Protein AF-A0A660QML4-F1 (afdb_monomer)

pLDDT: mean 91.8, std 7.01, range [63.22, 98.38]

Solvent-accessible surface area (backbone atoms only — not comparable to full-atom values): 6624 Å² total; per-residue (Å²): 132,83,58,66,68,62,52,51,51,51,53,51,51,53,49,52,54,51,52,52,50,58,70,72,46,57,72,66,47,80,77,45,76,47,65,28,76,82,56,58,32,40,38,35,37,32,40,31,44,92,70,91,44,49,19,42,36,34,32,36,29,47,66,92,53,89,66,74,44,79,80,43,80,42,86,59,54,80,93,51,64,71,94,76,56,47,76,48,74,47,63,37,88,84,49,41,33,42,34,38,25,50,70,85,41,73,81,45,73,46,77,62,132

Mean predicted aligned error: 6.18 Å

Foldseek 3Di:
DDDVVVVVVVVVVVVVVVVVCVVPDFDKDWPDWDAQLVRQKIKTKIWGDPDQFIWIWIWMDGPPDDDIDTPDTGHGDDPDRPVQWDWDWDADNVSQKIFTDTPNHGPDMDGHD

Secondary structure (DSSP, 8-state):
---HHHHHHHHHHHHHHHHHHHHHS--EEEEEEEE-TTSSEEEEEEEEESSSSEEEEEEEEETT-SPPEEEEEES---SS-GGG--EEEEE-TTSSEEEEEETTEEEEEEE--

Nearest PDB structures (foldseek):
  5kph-assembly1_A  TM=4.937E-01  e=2.067E+00  synthetic construct
  5ods-assembly2_B  TM=4.929E-01  e=1.855E+00  Mus musculus
  4r80-assembly2_B  TM=6.736E-01  e=7.192E+00  synthetic construct
  5o7s-assembly1_B  TM=5.764E-01  e=7.593E+00  Dioscoreophyllum cumminsii
  3k44-assembly4_D  TM=4.137E-01  e=3.021E+00  Drosophila melanogaster

Structure (mmCIF, N/CA/C/O backbone):
data_AF-A0A660QML4-F1
#
_entry.id   AF-A0A660QML4-F1
#
loop_
_atom_site.group_PDB
_atom_site.id
_atom_site.type_symbol
_atom_site.label_atom_id
_atom_site.label_alt_id
_atom_site.label_comp_id
_atom_site.label_asym_id
_atom_site.label_entity_id
_atom_site.label_seq_id
_atom_site.pdbx_PDB_ins_code
_atom_site.Cartn_x
_atom_site.Cartn_y
_atom_site.Cartn_z
_atom_site.occupancy
_atom_site.B_iso_or_equiv
_atom_site.auth_seq_id
_atom_site.auth_comp_id
_atom_site.auth_asym_id
_atom_site.auth_atom_id
_atom_site.pdbx_PDB_model_num
ATOM 1 N N . MET A 1 1 ? 23.297 -35.097 -20.410 1.00 63.22 1 MET A N 1
ATOM 2 C CA . MET A 1 1 ? 24.329 -34.043 -20.294 1.00 63.22 1 MET A CA 1
ATOM 3 C C . MET A 1 1 ? 23.683 -32.744 -20.759 1.00 63.22 1 MET A C 1
ATOM 5 O O . MET A 1 1 ? 23.175 -32.729 -21.873 1.00 63.22 1 MET A O 1
ATOM 9 N N . LEU A 1 2 ? 23.549 -31.730 -19.897 1.00 72.75 2 LEU A N 1
ATOM 10 C CA . LEU A 1 2 ? 22.928 -30.456 -20.292 1.00 72.75 2 LEU A CA 1
ATOM 11 C C . LEU A 1 2 ? 23.847 -29.749 -21.299 1.00 72.75 2 LEU A C 1
ATOM 13 O O . LEU A 1 2 ? 25.039 -29.623 -21.035 1.00 72.75 2 LEU A O 1
ATOM 17 N N . ASP A 1 3 ? 23.308 -29.311 -22.439 1.00 84.62 3 ASP A N 1
ATOM 18 C CA . ASP A 1 3 ? 24.072 -28.563 -23.442 1.00 84.62 3 ASP A CA 1
ATOM 19 C C . ASP A 1 3 ? 24.441 -27.176 -22.875 1.00 84.62 3 ASP A C 1
ATOM 21 O O . ASP A 1 3 ? 23.543 -26.356 -22.637 1.00 84.62 3 ASP A O 1
ATOM 25 N N . PRO A 1 4 ? 25.736 -26.882 -22.653 1.00 82.38 4 PRO A N 1
ATOM 26 C CA . PRO A 1 4 ? 26.174 -25.628 -22.048 1.00 82.38 4 PRO A CA 1
ATOM 27 C C . PRO A 1 4 ? 25.794 -24.399 -22.885 1.00 82.38 4 PRO A C 1
ATOM 29 O O . PRO A 1 4 ? 25.603 -23.321 -22.324 1.00 82.38 4 PRO A O 1
ATOM 32 N N . LYS A 1 5 ? 25.605 -24.540 -24.207 1.00 82.25 5 LYS A N 1
ATOM 33 C CA . LYS A 1 5 ? 25.154 -23.435 -25.069 1.00 82.25 5 LYS A CA 1
ATOM 34 C C . LYS A 1 5 ? 23.688 -23.089 -24.817 1.00 82.25 5 LYS A C 1
ATOM 36 O O . LYS A 1 5 ? 23.339 -21.913 -24.738 1.00 82.25 5 LYS A O 1
ATOM 41 N N . ARG A 1 6 ? 22.837 -24.105 -24.632 1.00 83.25 6 ARG A N 1
ATOM 42 C CA . ARG A 1 6 ? 21.420 -23.914 -24.274 1.00 83.25 6 ARG A CA 1
ATOM 43 C C . ARG A 1 6 ? 21.277 -23.334 -22.871 1.00 83.25 6 ARG A C 1
ATOM 45 O O . ARG A 1 6 ? 20.439 -22.462 -22.661 1.00 83.25 6 ARG A O 1
ATOM 52 N N . LEU A 1 7 ? 22.128 -23.769 -21.940 1.00 89.69 7 LEU A N 1
ATOM 53 C CA . LEU A 1 7 ? 22.172 -23.216 -20.587 1.00 89.69 7 LEU A CA 1
ATOM 54 C C . LEU A 1 7 ? 22.590 -21.736 -20.597 1.00 89.69 7 LEU A C 1
ATOM 56 O O . LEU A 1 7 ? 21.912 -20.909 -19.991 1.00 89.69 7 LEU A O 1
ATOM 60 N N . GLY A 1 8 ? 23.648 -21.387 -21.338 1.00 89.31 8 GLY A N 1
ATOM 61 C CA . GLY A 1 8 ? 24.110 -20.003 -21.483 1.00 89.31 8 GLY A CA 1
ATOM 62 C C . GLY A 1 8 ? 23.056 -19.082 -22.103 1.00 89.31 8 GLY A C 1
ATOM 63 O O . GLY A 1 8 ? 22.811 -17.994 -21.586 1.00 89.31 8 GLY A O 1
ATOM 64 N N . PHE A 1 9 ? 22.371 -19.537 -23.156 1.00 92.38 9 PHE A N 1
ATOM 65 C CA . PHE A 1 9 ? 21.275 -18.783 -23.773 1.00 92.38 9 PHE A CA 1
ATOM 66 C C . PHE A 1 9 ? 20.090 -18.576 -22.815 1.00 92.38 9 PHE A C 1
ATOM 68 O O . PHE A 1 9 ? 19.522 -17.483 -22.760 1.00 92.38 9 PHE A O 1
ATOM 75 N N . GLY A 1 10 ? 19.741 -19.596 -22.023 1.00 92.62 10 GLY A N 1
ATOM 76 C CA . GLY A 1 10 ? 18.694 -19.494 -21.005 1.00 92.62 10 GLY A CA 1
ATOM 77 C C . GLY A 1 10 ? 19.024 -18.457 -19.929 1.00 92.62 10 GLY A C 1
ATOM 78 O O . GLY A 1 10 ? 18.201 -17.591 -19.637 1.00 92.62 10 GLY A O 1
ATOM 79 N N . ILE A 1 11 ? 20.250 -18.490 -19.396 1.00 92.94 11 ILE A N 1
ATOM 80 C CA . ILE A 1 11 ? 20.727 -17.514 -18.402 1.00 92.94 11 ILE A CA 1
ATOM 81 C C . ILE A 1 11 ? 20.723 -16.099 -18.987 1.00 92.94 11 ILE A C 1
ATOM 83 O O . ILE A 1 11 ? 20.237 -15.171 -18.344 1.00 92.94 11 ILE A O 1
ATOM 87 N N . PHE A 1 12 ? 21.218 -15.932 -20.216 1.00 94.25 12 PHE A N 1
ATOM 88 C CA . PHE A 1 12 ? 21.229 -14.633 -20.883 1.00 94.25 12 PHE A CA 1
ATOM 89 C C . PHE A 1 12 ? 19.811 -14.083 -21.083 1.00 94.25 12 PHE A C 1
ATOM 91 O O . PHE A 1 12 ? 19.549 -12.923 -20.777 1.00 94.25 12 PHE A O 1
ATOM 98 N N . THR A 1 13 ? 18.871 -14.922 -21.522 1.00 95.00 13 THR A N 1
ATOM 99 C CA . THR A 1 13 ? 17.469 -14.520 -21.700 1.00 95.00 13 THR A CA 1
ATOM 100 C C . THR A 1 13 ? 16.844 -14.080 -20.375 1.00 95.00 13 THR A C 1
ATOM 102 O O . THR A 1 13 ? 16.242 -13.009 -20.307 1.00 95.00 13 THR A O 1
ATOM 105 N N . LEU A 1 14 ? 17.036 -14.853 -19.299 1.00 95.06 14 LEU A N 1
ATOM 106 C CA . LEU A 1 14 ? 16.568 -14.488 -17.956 1.00 95.06 14 LEU A CA 1
ATOM 107 C C . LEU A 1 14 ? 17.175 -13.168 -17.471 1.00 95.06 14 LEU A C 1
ATOM 109 O O . LEU A 1 14 ? 16.474 -12.354 -16.872 1.00 95.06 14 LEU A O 1
ATOM 113 N N . PHE A 1 15 ? 18.453 -12.926 -17.764 1.00 95.06 15 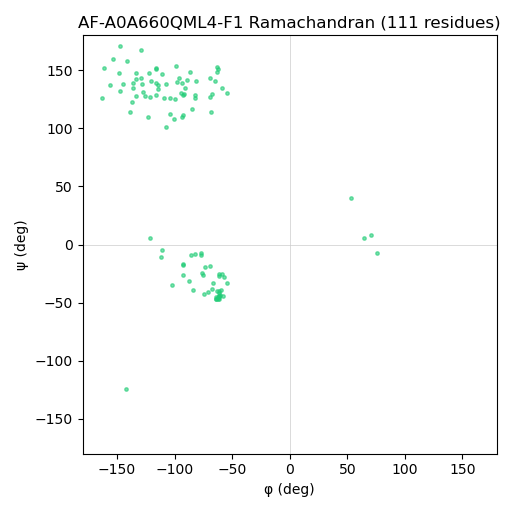PHE A N 1
ATOM 114 C CA . PHE A 1 15 ? 19.119 -11.672 -17.431 1.00 95.06 15 PHE A CA 1
ATOM 115 C C . PHE A 1 15 ? 18.506 -10.476 -18.174 1.00 95.06 15 PHE A C 1
ATOM 117 O O . PHE A 1 15 ? 18.210 -9.461 -17.547 1.00 95.06 15 PHE A O 1
ATOM 124 N N . ILE A 1 16 ? 18.242 -10.595 -19.480 1.00 95.31 16 ILE A N 1
ATOM 125 C CA . ILE A 1 16 ? 17.584 -9.531 -20.257 1.00 95.31 16 ILE A CA 1
ATOM 126 C C . ILE A 1 16 ? 16.179 -9.243 -19.719 1.00 95.31 16 ILE A C 1
ATOM 128 O O . ILE A 1 16 ? 15.829 -8.080 -19.522 1.00 95.31 16 ILE A O 1
ATOM 132 N N . VAL A 1 17 ? 15.394 -10.282 -19.416 1.00 94.44 17 VAL A N 1
ATOM 133 C CA . VAL A 1 17 ? 14.059 -10.126 -18.814 1.00 94.44 17 VAL A CA 1
ATOM 134 C C . VAL A 1 17 ? 14.149 -9.438 -17.448 1.00 94.44 17 VAL A C 1
ATOM 136 O O . VAL A 1 17 ? 13.362 -8.538 -17.162 1.00 94.44 17 VAL A O 1
ATOM 139 N N . PHE A 1 18 ? 15.135 -9.797 -16.624 1.00 91.31 18 PHE A N 1
ATOM 140 C CA . PHE A 1 18 ? 15.376 -9.158 -15.331 1.00 91.31 18 PHE A CA 1
ATOM 141 C C . PHE A 1 18 ? 15.733 -7.670 -15.467 1.00 91.31 18 PHE A C 1
ATOM 143 O O . PHE A 1 18 ? 15.178 -6.838 -14.747 1.00 91.31 18 PHE A O 1
ATOM 150 N N . VAL A 1 19 ? 16.618 -7.315 -16.405 1.00 89.44 19 VAL A N 1
ATOM 151 C CA . VAL A 1 19 ? 16.985 -5.917 -16.681 1.00 89.44 19 VAL A CA 1
ATOM 152 C C . VAL A 1 19 ? 15.777 -5.130 -17.190 1.00 89.44 19 VAL A C 1
ATOM 154 O O . VAL A 1 19 ? 15.491 -4.055 -16.665 1.00 89.44 19 VAL A O 1
ATOM 157 N N . ALA A 1 20 ? 15.021 -5.675 -18.146 1.00 90.38 20 ALA A N 1
ATOM 158 C CA . ALA A 1 20 ? 13.799 -5.049 -18.647 1.00 90.38 20 ALA A CA 1
ATOM 159 C C . ALA A 1 20 ? 12.786 -4.807 -17.518 1.00 90.38 20 ALA A C 1
ATOM 161 O O . ALA A 1 20 ? 12.250 -3.708 -17.386 1.00 90.38 20 ALA A O 1
ATOM 162 N N . PHE A 1 21 ? 12.583 -5.793 -16.642 1.00 87.50 21 PHE A N 1
ATOM 163 C CA . PHE A 1 21 ? 11.702 -5.664 -15.483 1.00 87.50 21 PHE A CA 1
ATOM 164 C C . PHE A 1 21 ? 12.166 -4.571 -14.508 1.00 87.50 21 PHE A C 1
ATOM 166 O O . PHE A 1 21 ? 11.343 -3.813 -13.992 1.00 87.50 21 PHE A O 1
ATOM 173 N N . LYS A 1 22 ? 13.479 -4.454 -14.276 1.00 81.12 22 LYS A N 1
ATOM 174 C CA . LYS A 1 22 ? 14.066 -3.399 -13.435 1.00 81.12 22 LYS A CA 1
ATOM 175 C C . LYS A 1 22 ? 13.915 -2.000 -14.027 1.00 81.12 22 LYS A C 1
ATOM 177 O O . LYS A 1 22 ? 13.770 -1.061 -13.256 1.00 81.12 22 LYS A O 1
ATOM 182 N N . ILE A 1 23 ? 13.936 -1.863 -15.352 1.00 82.81 23 ILE A N 1
ATOM 183 C CA . ILE A 1 23 ? 13.707 -0.582 -16.037 1.00 82.81 23 ILE A CA 1
ATOM 184 C C . ILE A 1 23 ? 12.221 -0.201 -15.992 1.00 82.81 23 ILE A C 1
ATOM 186 O O . ILE A 1 23 ? 11.889 0.954 -15.747 1.00 82.81 23 ILE A O 1
ATOM 190 N N . LEU A 1 24 ? 11.325 -1.168 -16.215 1.00 80.62 24 LEU A N 1
ATOM 191 C CA . LEU A 1 24 ? 9.879 -0.928 -16.275 1.00 80.62 24 LEU A CA 1
ATOM 192 C C . LEU A 1 24 ? 9.232 -0.731 -14.899 1.00 80.62 24 LEU A C 1
ATOM 194 O O . LEU A 1 24 ? 8.169 -0.118 -14.806 1.00 80.62 24 LEU A O 1
ATOM 198 N N . THR A 1 25 ? 9.840 -1.257 -13.834 1.00 77.69 25 THR A N 1
ATOM 199 C CA . THR A 1 25 ? 9.305 -1.122 -12.477 1.00 77.69 25 THR A CA 1
ATOM 200 C C . THR A 1 25 ? 9.912 0.106 -11.806 1.00 77.69 25 THR A C 1
ATOM 202 O O . THR A 1 25 ? 11.103 0.087 -11.487 1.00 77.69 25 THR A O 1
ATOM 205 N N . PRO A 1 26 ? 9.125 1.161 -11.545 1.00 78.81 26 PRO A N 1
ATOM 206 C CA . PRO A 1 26 ? 9.657 2.373 -10.949 1.00 78.81 26 PRO A CA 1
ATOM 207 C C . PRO A 1 26 ? 10.199 2.104 -9.539 1.00 78.81 26 PRO A C 1
ATOM 209 O O . PRO A 1 26 ? 9.666 1.247 -8.818 1.00 78.81 26 PRO A O 1
ATOM 212 N N . PRO A 1 27 ? 11.237 2.844 -9.109 1.00 83.88 27 PRO A N 1
ATOM 213 C CA . PRO A 1 27 ? 11.691 2.787 -7.731 1.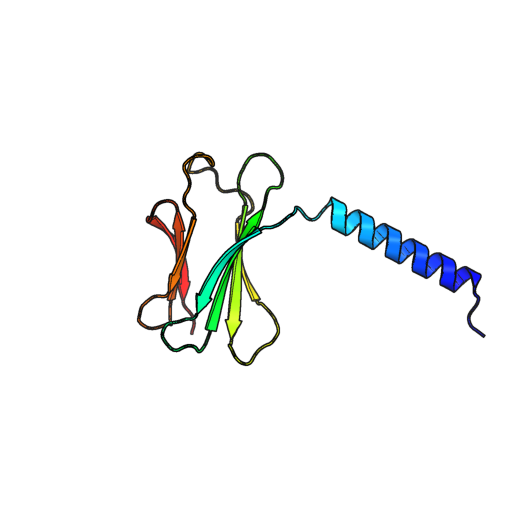00 83.88 27 PRO A CA 1
ATOM 214 C C . PRO A 1 27 ? 10.537 3.179 -6.803 1.00 83.88 27 PRO A C 1
ATOM 216 O O . PRO A 1 27 ? 9.810 4.143 -7.047 1.00 83.88 27 PRO A O 1
ATOM 219 N N . SER A 1 28 ? 10.364 2.408 -5.733 1.00 88.12 28 SER A N 1
ATOM 220 C CA . SER A 1 28 ? 9.294 2.619 -4.761 1.00 88.12 28 SER A CA 1
ATOM 221 C C . SER A 1 28 ? 9.857 2.729 -3.352 1.00 88.12 28 SER A C 1
ATOM 223 O O . SER A 1 28 ? 10.565 1.821 -2.905 1.00 88.12 28 SER A O 1
ATOM 225 N N . MET A 1 29 ? 9.487 3.791 -2.649 1.00 92.19 29 MET A N 1
ATOM 226 C CA . MET A 1 29 ? 9.853 4.055 -1.260 1.00 92.19 29 MET A CA 1
ATOM 227 C C . MET A 1 29 ? 8.735 3.587 -0.332 1.00 92.19 29 MET A C 1
ATOM 229 O O . MET A 1 29 ? 7.558 3.685 -0.679 1.00 92.19 29 MET A O 1
ATOM 233 N N . GLU A 1 30 ? 9.095 3.044 0.824 1.00 95.44 30 GLU A N 1
ATOM 234 C CA . GLU A 1 30 ? 8.137 2.803 1.902 1.00 95.44 30 GLU A CA 1
ATOM 235 C C . GLU A 1 30 ? 7.951 4.104 2.679 1.00 95.44 30 GLU A C 1
ATOM 237 O O . GLU A 1 30 ? 8.930 4.737 3.064 1.00 95.44 30 GLU A O 1
ATOM 242 N N . VAL A 1 31 ? 6.700 4.530 2.826 1.00 95.50 31 VAL A N 1
ATOM 243 C CA . VAL A 1 31 ? 6.343 5.791 3.486 1.00 95.50 31 VAL A CA 1
ATOM 244 C C . VAL A 1 31 ? 5.829 5.543 4.897 1.00 95.50 31 VAL A C 1
ATOM 246 O O . VAL A 1 31 ? 6.085 6.336 5.795 1.00 95.50 31 VAL A O 1
ATOM 249 N N . ALA A 1 32 ? 5.118 4.436 5.096 1.00 97.06 32 ALA A N 1
ATOM 250 C CA . ALA A 1 32 ? 4.622 4.033 6.399 1.00 97.06 32 ALA A CA 1
ATOM 251 C C . ALA A 1 32 ? 4.576 2.509 6.502 1.00 97.06 32 ALA A C 1
ATOM 253 O O . ALA A 1 32 ? 4.300 1.828 5.510 1.00 97.06 32 ALA A O 1
ATOM 254 N N . LEU A 1 33 ? 4.797 2.016 7.717 1.00 97.19 33 LEU A N 1
ATOM 255 C CA . LEU A 1 33 ? 4.639 0.632 8.143 1.00 97.19 33 LEU A CA 1
ATOM 256 C C . LEU A 1 33 ? 3.999 0.681 9.533 1.00 97.19 33 LEU A C 1
ATOM 258 O O . LEU A 1 33 ? 4.604 1.230 10.453 1.00 97.19 33 LEU A O 1
ATOM 262 N N . ILE A 1 34 ? 2.765 0.197 9.660 1.00 97.62 34 ILE A N 1
ATOM 263 C CA . ILE A 1 34 ? 1.988 0.26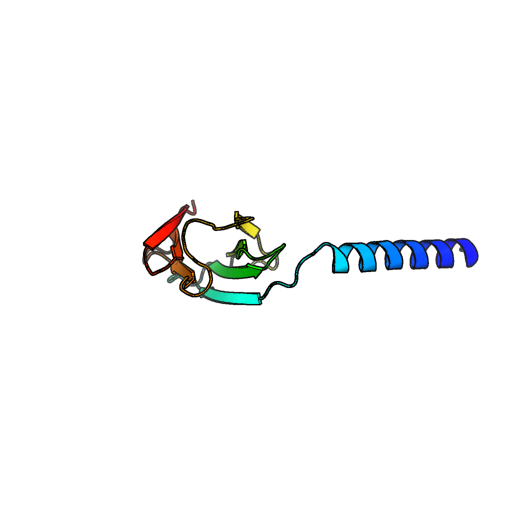8 10.903 1.00 97.62 34 ILE A CA 1
ATOM 264 C C . ILE A 1 34 ? 1.291 -1.059 11.181 1.00 97.62 34 ILE A C 1
ATOM 266 O O . ILE A 1 34 ? 0.727 -1.680 10.277 1.00 97.62 34 ILE A O 1
ATOM 270 N N . ASP A 1 35 ? 1.297 -1.463 12.443 1.00 97.81 35 ASP A N 1
ATOM 271 C CA . ASP A 1 35 ? 0.542 -2.617 12.918 1.00 97.81 35 ASP A CA 1
ATOM 272 C C . ASP A 1 35 ? -0.886 -2.199 13.281 1.00 97.81 35 ASP A C 1
ATOM 274 O O . ASP A 1 35 ? -1.130 -1.054 13.680 1.00 97.81 35 ASP A O 1
ATOM 278 N N . SER A 1 36 ? -1.835 -3.115 13.101 1.00 97.38 36 SER A N 1
ATOM 279 C CA . SER A 1 36 ? -3.194 -2.951 13.602 1.00 97.38 36 SER A CA 1
ATOM 280 C C . SER A 1 36 ? -3.185 -2.871 15.136 1.00 97.38 36 SER A C 1
ATOM 282 O O . SER A 1 36 ? -2.281 -3.422 15.771 1.00 97.38 36 SER A O 1
ATOM 284 N N . PRO A 1 37 ? -4.162 -2.194 15.767 1.00 97.81 37 PRO A N 1
ATOM 285 C CA . PRO A 1 37 ? -4.227 -2.081 17.226 1.00 97.81 37 PRO A CA 1
ATOM 286 C C . PRO A 1 37 ? -4.207 -3.420 17.977 1.00 97.81 37 PRO A C 1
ATOM 288 O O . PRO A 1 37 ? -3.652 -3.499 19.071 1.00 97.81 37 PRO A O 1
ATOM 291 N N . ASP A 1 38 ? -4.787 -4.469 17.394 1.00 97.06 38 ASP A N 1
ATOM 292 C CA . ASP A 1 38 ? -4.778 -5.837 17.923 1.00 97.06 38 ASP A CA 1
ATOM 293 C C . ASP A 1 38 ? -3.489 -6.629 17.604 1.00 97.06 38 ASP A C 1
ATOM 295 O O . ASP A 1 38 ? -3.299 -7.733 18.114 1.00 97.06 38 ASP A O 1
ATOM 299 N N . GLY A 1 39 ? -2.601 -6.087 16.764 1.00 96.31 39 GLY A N 1
ATOM 300 C CA . GLY A 1 39 ? -1.366 -6.725 16.305 1.00 96.31 39 GLY A CA 1
ATOM 301 C C . GLY A 1 39 ? -1.558 -7.895 15.332 1.00 96.31 39 GLY A C 1
ATOM 302 O O . GLY A 1 39 ? -0.585 -8.592 15.027 1.00 96.31 39 GLY A O 1
ATOM 303 N N . SER A 1 40 ? -2.777 -8.148 14.842 1.00 96.50 40 SER A N 1
ATOM 304 C CA . SER A 1 40 ? -3.054 -9.268 13.932 1.00 96.50 40 SER A CA 1
ATOM 305 C C . SER A 1 40 ? -2.563 -9.017 12.506 1.00 96.50 40 SER A C 1
ATOM 307 O O . SER A 1 40 ? -2.241 -9.972 11.797 1.00 96.50 40 SER A O 1
ATOM 309 N N . LYS A 1 41 ? -2.461 -7.750 12.086 1.00 97.00 41 LYS A N 1
ATOM 310 C CA . LYS A 1 41 ? -2.096 -7.343 10.724 1.00 97.00 41 LYS A CA 1
ATOM 311 C C . LYS A 1 41 ? -1.044 -6.247 10.745 1.00 97.00 41 LYS A C 1
ATOM 313 O O . LYS A 1 41 ? -1.072 -5.341 11.569 1.00 97.00 41 LYS A O 1
ATOM 318 N N . THR A 1 42 ? -0.187 -6.251 9.734 1.00 97.56 42 THR A N 1
ATOM 319 C CA . THR A 1 42 ? 0.683 -5.117 9.418 1.00 97.56 42 THR A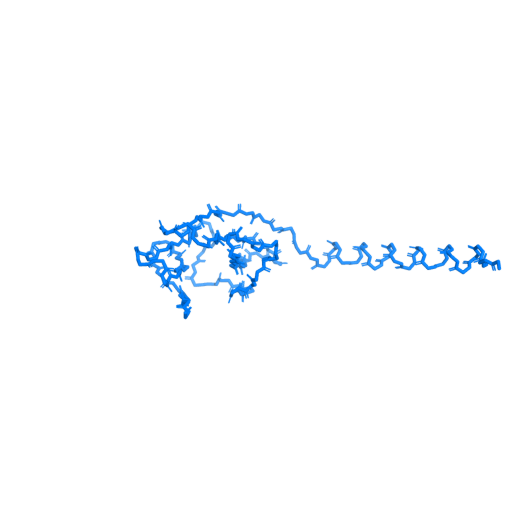 CA 1
ATOM 320 C C . THR A 1 42 ? 0.276 -4.547 8.068 1.00 97.56 42 THR A C 1
ATOM 322 O O . THR A 1 42 ? 0.117 -5.283 7.092 1.00 97.56 42 THR A O 1
ATOM 325 N N . ALA A 1 43 ? 0.149 -3.226 7.983 1.00 98.00 43 ALA A N 1
ATOM 326 C CA . ALA A 1 43 ? -0.064 -2.497 6.742 1.00 98.00 43 ALA A CA 1
ATOM 327 C C . ALA A 1 43 ? 1.168 -1.663 6.384 1.00 98.00 43 ALA A C 1
ATOM 329 O O . ALA A 1 43 ? 1.850 -1.118 7.251 1.00 98.00 43 ALA A O 1
ATOM 330 N N . ARG A 1 44 ? 1.436 -1.520 5.086 1.00 97.69 44 ARG A N 1
ATOM 331 C CA . ARG A 1 44 ? 2.464 -0.606 4.580 1.00 97.69 44 ARG A CA 1
ATOM 332 C C . ARG A 1 44 ? 1.966 0.221 3.412 1.00 97.69 44 ARG A C 1
ATOM 334 O O . ARG A 1 44 ? 1.286 -0.281 2.514 1.00 97.69 44 ARG A O 1
ATOM 341 N N . LEU A 1 45 ? 2.398 1.472 3.389 1.00 98.06 45 LEU A N 1
ATOM 342 C CA . LEU A 1 45 ? 2.190 2.401 2.292 1.00 98.06 45 LEU A CA 1
ATOM 343 C C . LEU A 1 45 ? 3.491 2.544 1.512 1.00 98.06 45 LEU A C 1
ATOM 345 O O . LEU A 1 45 ? 4.533 2.885 2.071 1.00 98.06 45 LEU A O 1
ATOM 349 N N . ARG A 1 46 ? 3.430 2.328 0.200 1.00 96.69 46 ARG A N 1
ATOM 350 C CA . ARG A 1 46 ? 4.549 2.570 -0.710 1.00 96.69 46 ARG A CA 1
ATOM 351 C C . ARG A 1 46 ? 4.202 3.656 -1.709 1.00 96.69 46 ARG A C 1
ATOM 353 O O . ARG A 1 46 ? 3.111 3.649 -2.272 1.00 96.69 46 ARG A O 1
ATOM 360 N N . LYS A 1 47 ? 5.169 4.527 -1.979 1.00 94.50 47 LYS A N 1
ATOM 361 C CA . LYS A 1 47 ? 5.092 5.605 -2.965 1.00 94.50 47 LYS A CA 1
ATOM 362 C C . LYS A 1 47 ? 6.083 5.361 -4.090 1.00 94.50 47 LYS A C 1
ATOM 364 O O . LYS A 1 47 ? 7.217 4.958 -3.844 1.00 94.50 47 LYS A O 1
ATOM 369 N N . PHE A 1 48 ? 5.661 5.583 -5.323 1.00 92.38 48 PHE A N 1
ATOM 370 C CA . PHE A 1 48 ? 6.485 5.448 -6.525 1.00 92.38 48 PHE A CA 1
ATOM 371 C C . PHE A 1 48 ? 6.037 6.461 -7.577 1.00 92.38 48 PHE A C 1
ATOM 373 O O . PHE A 1 48 ? 5.018 7.130 -7.414 1.00 92.38 48 PHE A O 1
ATOM 380 N N . TYR A 1 49 ? 6.820 6.584 -8.644 1.00 87.38 49 TYR A N 1
ATOM 381 C CA . TYR A 1 49 ? 6.607 7.571 -9.695 1.00 87.38 49 TYR A CA 1
ATOM 382 C C . TYR A 1 49 ? 6.810 6.916 -11.059 1.00 87.38 49 TYR A C 1
ATOM 384 O O . TYR A 1 49 ? 7.886 6.388 -11.324 1.00 87.38 49 TYR A O 1
ATOM 392 N N . TYR A 1 50 ? 5.800 6.964 -11.930 1.00 75.75 50 TYR A N 1
ATOM 393 C CA . TYR A 1 50 ? 5.995 6.672 -13.358 1.00 75.75 50 TYR A CA 1
ATOM 394 C C . TYR A 1 50 ? 6.408 7.916 -14.152 1.00 75.75 50 TYR A C 1
ATOM 396 O O . TYR A 1 50 ? 7.135 7.805 -15.133 1.00 75.75 50 TYR A O 1
ATOM 404 N N . VAL A 1 51 ? 5.939 9.097 -13.734 1.00 78.31 51 VAL A N 1
ATOM 405 C CA . VAL A 1 51 ? 6.257 10.398 -14.345 1.00 78.31 51 VAL A CA 1
ATOM 406 C C . VAL A 1 51 ? 6.402 11.432 -13.213 1.00 78.31 51 VAL A C 1
ATOM 408 O O . VAL A 1 51 ? 7.170 11.203 -12.285 1.00 78.31 51 VAL A O 1
ATOM 411 N N . SER A 1 52 ? 5.658 12.542 -13.229 1.00 80.94 52 SER A N 1
ATOM 412 C CA . SER A 1 52 ? 5.718 13.606 -12.214 1.00 80.94 52 SER A CA 1
ATOM 413 C C . SER A 1 52 ? 4.719 13.444 -11.067 1.00 80.94 52 SER A C 1
ATOM 415 O O . SER A 1 52 ? 4.873 14.083 -10.029 1.00 80.94 52 SER A O 1
ATOM 417 N N . GLN A 1 53 ? 3.691 12.611 -11.243 1.00 85.38 53 GLN A N 1
ATOM 418 C CA . GLN A 1 53 ? 2.646 12.423 -10.238 1.00 85.38 53 GLN A CA 1
ATOM 419 C C . GLN A 1 53 ? 2.966 11.242 -9.319 1.00 85.38 53 GLN A C 1
ATOM 421 O O . GLN A 1 53 ? 3.410 10.194 -9.807 1.00 85.38 53 GLN A O 1
ATOM 426 N N . PRO A 1 54 ? 2.720 11.375 -8.005 1.00 90.94 54 PRO A N 1
ATOM 427 C CA . PRO A 1 54 ? 2.920 10.287 -7.075 1.00 90.94 54 PRO A CA 1
ATOM 428 C C . PRO A 1 54 ? 1.884 9.195 -7.329 1.00 90.94 54 PRO A C 1
ATOM 430 O O . PRO A 1 54 ? 0.723 9.440 -7.665 1.00 90.94 54 PRO A O 1
ATOM 433 N N . SER A 1 55 ? 2.343 7.968 -7.168 1.00 92.94 55 SER A N 1
ATOM 434 C CA . SER A 1 55 ? 1.552 6.753 -7.243 1.00 92.94 55 SER A CA 1
ATOM 435 C C . SER A 1 55 ? 1.704 6.003 -5.927 1.00 92.94 55 SER A C 1
ATOM 437 O O . SER A 1 55 ? 2.772 6.046 -5.309 1.00 92.94 55 SER A O 1
ATOM 439 N N . TYR A 1 56 ? 0.658 5.301 -5.501 1.00 95.50 56 TYR A N 1
ATOM 440 C CA . TYR A 1 56 ? 0.609 4.674 -4.184 1.00 95.50 56 TYR A CA 1
ATOM 441 C C . TYR A 1 56 ? 0.219 3.205 -4.273 1.00 95.50 56 TYR A C 1
ATOM 443 O O . TYR A 1 56 ? -0.594 2.801 -5.105 1.00 95.50 56 TYR A O 1
ATOM 451 N N . LYS A 1 57 ? 0.829 2.388 -3.418 1.00 97.00 57 LYS A N 1
ATOM 452 C CA . LYS A 1 57 ? 0.417 1.009 -3.173 1.00 97.00 57 LYS A CA 1
ATOM 453 C C . LYS A 1 57 ? 0.242 0.804 -1.686 1.00 97.00 57 LYS A C 1
ATOM 455 O O . LYS A 1 57 ? 1.148 1.133 -0.923 1.00 97.00 57 LYS A O 1
ATOM 460 N N . ILE A 1 58 ? -0.883 0.221 -1.303 1.00 98.00 58 ILE A N 1
ATOM 461 C CA . ILE A 1 58 ? -1.118 -0.219 0.067 1.00 98.00 58 ILE A CA 1
ATOM 462 C C . ILE A 1 58 ? -1.083 -1.726 0.063 1.00 98.00 58 ILE A C 1
ATOM 464 O O . ILE A 1 58 ? -1.788 -2.374 -0.713 1.00 98.00 58 ILE A O 1
ATOM 468 N N . TYR A 1 59 ? -0.235 -2.258 0.926 1.00 98.00 59 TYR A N 1
ATOM 469 C CA . TYR A 1 59 ? -0.178 -3.678 1.177 1.00 98.00 59 TYR A CA 1
ATOM 470 C C . TYR A 1 59 ? -0.567 -3.957 2.613 1.00 98.00 59 TYR A C 1
ATOM 472 O O . TYR A 1 59 ? -0.276 -3.147 3.492 1.00 98.00 59 TYR A O 1
ATOM 480 N N . TYR A 1 60 ? -1.128 -5.133 2.842 1.00 97.69 60 TYR A N 1
ATOM 481 C CA . TYR A 1 60 ? -1.266 -5.687 4.177 1.00 97.69 60 TYR A CA 1
ATOM 482 C C . TYR A 1 60 ? -0.731 -7.109 4.223 1.00 97.69 60 TYR A C 1
ATOM 484 O O . TYR A 1 60 ? -0.435 -7.722 3.190 1.00 97.69 60 TYR A O 1
ATOM 492 N N . ARG A 1 61 ? -0.565 -7.607 5.437 1.00 96.94 61 ARG A N 1
ATOM 493 C CA . ARG A 1 61 ? -0.195 -8.981 5.710 1.00 96.94 61 ARG A CA 1
ATOM 494 C C . ARG A 1 61 ? -0.668 -9.342 7.110 1.00 96.94 61 ARG A C 1
ATOM 496 O O . ARG A 1 61 ? -0.482 -8.546 8.024 1.00 96.94 61 ARG A O 1
ATOM 503 N N . GLU A 1 62 ? -1.226 -10.534 7.272 1.00 96.12 62 GLU A N 1
ATOM 504 C CA . GLU A 1 62 ? -1.445 -11.121 8.601 1.00 96.12 62 GLU A CA 1
ATOM 505 C C . GLU A 1 62 ? -0.093 -11.396 9.276 1.00 96.12 62 GLU A C 1
ATOM 507 O O . GLU A 1 62 ? 0.851 -11.833 8.616 1.00 96.12 62 GLU A O 1
ATOM 512 N N . THR A 1 63 ? 0.028 -11.162 10.578 1.00 90.50 63 THR A N 1
ATOM 513 C CA . THR A 1 63 ? 1.304 -11.254 11.310 1.00 90.50 63 THR A CA 1
ATOM 514 C C . THR A 1 63 ? 1.973 -12.632 11.193 1.00 90.50 63 THR A C 1
ATOM 516 O O . THR A 1 63 ? 3.201 -12.731 11.207 1.00 90.50 63 THR A O 1
ATOM 519 N N . ASP A 1 64 ? 1.191 -13.695 11.003 1.00 92.25 64 ASP A N 1
ATOM 520 C CA . ASP A 1 64 ? 1.652 -15.076 10.825 1.00 92.25 64 ASP A CA 1
ATOM 521 C C . ASP A 1 64 ? 2.015 -15.444 9.370 1.00 92.25 64 ASP A C 1
ATOM 523 O O . ASP A 1 64 ? 2.606 -16.498 9.118 1.00 92.25 64 ASP A O 1
ATOM 527 N N . LYS A 1 65 ? 1.712 -14.580 8.394 1.00 93.19 65 LYS A N 1
ATOM 528 C CA . LYS A 1 65 ? 1.980 -14.817 6.970 1.00 93.19 65 LYS A CA 1
ATOM 529 C C . LYS A 1 65 ? 3.260 -14.125 6.509 1.00 93.19 65 LYS A C 1
ATOM 531 O O . LYS A 1 65 ? 3.682 -13.090 7.013 1.00 93.19 65 LYS A O 1
ATOM 536 N N . LEU A 1 66 ? 3.882 -14.681 5.467 1.00 91.69 66 LEU A N 1
ATOM 537 C CA . LEU A 1 66 ? 5.080 -14.102 4.838 1.00 91.69 66 LEU A CA 1
ATOM 538 C C . LEU A 1 66 ? 4.756 -13.182 3.655 1.00 91.69 66 LEU A C 1
ATOM 540 O O . LEU A 1 66 ? 5.531 -12.270 3.354 1.00 91.69 66 LEU A O 1
ATOM 544 N N . VAL A 1 67 ? 3.621 -13.407 2.994 1.00 94.69 67 VAL A N 1
ATOM 545 C CA . VAL A 1 67 ? 3.268 -12.765 1.724 1.00 94.69 67 VAL A CA 1
ATOM 546 C C . VAL A 1 67 ? 2.473 -11.492 1.965 1.00 94.69 67 VAL A C 1
ATOM 548 O O . VAL A 1 67 ? 1.482 -11.502 2.677 1.00 94.69 67 VAL A O 1
ATOM 551 N N . TRP A 1 68 ? 2.903 -10.405 1.331 1.00 96.56 68 TRP A N 1
ATOM 552 C CA . TRP A 1 68 ? 2.158 -9.152 1.311 1.00 96.56 68 TRP A CA 1
ATOM 553 C C . TRP A 1 68 ? 1.079 -9.183 0.234 1.00 96.56 68 TRP A C 1
ATOM 555 O O . TRP A 1 68 ? 1.383 -9.405 -0.939 1.00 96.56 68 TRP A O 1
ATOM 565 N N . GLU A 1 69 ? -0.144 -8.862 0.622 1.00 96.69 69 GLU A N 1
ATOM 566 C CA . GLU A 1 69 ? -1.291 -8.732 -0.266 1.00 96.69 69 GLU A CA 1
ATOM 567 C C . GLU A 1 69 ? -1.511 -7.261 -0.620 1.00 96.69 69 GLU A C 1
ATOM 569 O O . GLU A 1 69 ? -1.315 -6.372 0.207 1.00 96.69 69 GLU A O 1
ATOM 574 N N . CYS A 1 70 ? -1.846 -6.980 -1.878 1.00 96.94 70 CYS A N 1
ATOM 575 C CA . CYS A 1 70 ? -2.015 -5.617 -2.380 1.00 96.94 70 CYS A CA 1
ATOM 576 C C . CYS A 1 70 ? -3.487 -5.209 -2.279 1.00 96.94 70 CYS A C 1
ATOM 578 O O . CYS A 1 70 ? -4.296 -5.694 -3.063 1.00 96.94 70 CYS A O 1
ATOM 580 N N . LEU A 1 71 ? -3.814 -4.291 -1.369 1.00 97.25 71 LEU A N 1
ATOM 581 C CA . LEU A 1 71 ? -5.183 -3.795 -1.185 1.00 97.25 71 LEU A CA 1
ATOM 582 C C . LEU A 1 71 ? -5.534 -2.665 -2.149 1.00 97.25 71 LEU A C 1
ATOM 584 O O . LEU A 1 71 ? -6.647 -2.593 -2.659 1.00 97.25 71 LEU A O 1
ATOM 588 N N . LEU A 1 72 ? -4.575 -1.773 -2.399 1.00 97.06 72 LEU A N 1
ATOM 589 C CA . LEU A 1 72 ? -4.767 -0.623 -3.273 1.00 97.06 72 LEU A CA 1
ATOM 590 C C . LEU A 1 72 ? -3.566 -0.457 -4.192 1.00 97.06 72 LEU A C 1
ATOM 592 O O . LEU A 1 72 ? -2.420 -0.456 -3.743 1.00 97.06 72 LEU A O 1
ATOM 596 N N . TYR A 1 73 ? -3.852 -0.225 -5.469 1.00 95.44 73 TYR A N 1
ATOM 597 C CA . TYR A 1 73 ? -2.913 0.326 -6.434 1.00 95.44 73 TYR A CA 1
ATOM 598 C C . TYR A 1 73 ? -3.509 1.596 -7.034 1.00 95.44 73 TYR A C 1
ATOM 600 O O . TYR A 1 73 ? -4.461 1.538 -7.808 1.00 95.44 73 TYR A O 1
ATOM 608 N N . LEU A 1 74 ? -2.932 2.741 -6.678 1.00 94.00 74 LEU A N 1
ATOM 609 C CA . LEU A 1 74 ? -3.320 4.046 -7.190 1.00 94.00 74 LEU A CA 1
ATOM 610 C C . LEU A 1 74 ? -2.231 4.546 -8.155 1.00 94.00 74 LEU A C 1
ATOM 612 O O . LEU A 1 74 ? -1.180 5.002 -7.696 1.00 94.00 74 LEU A O 1
ATOM 616 N N . PRO A 1 75 ? -2.438 4.441 -9.482 1.00 89.81 75 PRO A N 1
ATOM 617 C CA . PRO A 1 75 ? -1.392 4.690 -10.479 1.00 89.81 75 PRO A CA 1
ATOM 618 C C . PRO A 1 75 ? -1.043 6.168 -10.667 1.00 89.81 75 PRO A C 1
ATOM 620 O O . PRO A 1 75 ? 0.001 6.477 -11.229 1.00 89.81 75 PRO A O 1
ATOM 623 N N . SER A 1 76 ? -1.915 7.086 -10.253 1.00 88.44 76 SER A N 1
ATOM 624 C CA . SER A 1 76 ? -1.637 8.518 -10.243 1.00 88.44 76 SER A CA 1
ATOM 625 C C . SER A 1 76 ? -2.645 9.210 -9.340 1.00 88.44 76 SER A C 1
ATOM 627 O O . SER A 1 76 ? -3.850 9.035 -9.517 1.00 88.44 76 SER A O 1
ATOM 629 N N . TYR A 1 77 ? -2.163 9.984 -8.372 1.00 86.88 77 TYR A N 1
ATOM 630 C CA . TYR A 1 77 ? -3.015 10.863 -7.582 1.00 86.88 77 TYR A CA 1
ATOM 631 C C . TYR A 1 77 ? -2.831 12.309 -8.039 1.00 86.88 77 TYR A C 1
ATOM 633 O O . TYR A 1 77 ? -1.762 12.890 -7.865 1.00 86.88 77 TYR A O 1
ATOM 641 N N . THR A 1 78 ? -3.877 12.882 -8.635 1.00 87.06 78 THR A N 1
ATOM 642 C CA . THR A 1 78 ? -3.844 14.213 -9.267 1.00 87.06 78 THR A CA 1
ATOM 643 C C . THR A 1 78 ? -4.662 15.267 -8.525 1.00 87.06 78 THR A C 1
ATOM 645 O O . THR A 1 78 ? -4.642 16.432 -8.909 1.00 87.06 78 THR A O 1
ATOM 648 N N . ASN A 1 79 ? -5.384 14.886 -7.469 1.00 84.88 79 ASN A N 1
ATOM 649 C CA . ASN A 1 79 ? -6.296 15.790 -6.758 1.00 84.88 79 ASN A CA 1
ATOM 650 C C . ASN A 1 79 ? -5.566 16.772 -5.828 1.00 84.88 79 ASN A C 1
ATOM 652 O O . ASN A 1 79 ? -6.184 17.662 -5.248 1.00 84.88 79 ASN A O 1
ATOM 656 N N . THR A 1 80 ? -4.255 16.618 -5.643 1.00 81.25 80 THR A N 1
ATOM 657 C CA . THR A 1 80 ? -3.442 17.519 -4.823 1.00 81.25 80 THR A CA 1
ATOM 658 C C . THR A 1 80 ? -2.057 17.667 -5.446 1.00 81.25 80 THR A C 1
ATOM 660 O O . THR A 1 80 ? -1.488 16.663 -5.881 1.00 81.25 80 THR A O 1
ATOM 663 N N . PRO A 1 81 ? -1.483 18.883 -5.485 1.00 80.31 81 PRO A N 1
ATOM 664 C CA . PRO A 1 81 ? -0.097 19.069 -5.894 1.00 80.31 81 PRO A CA 1
ATOM 665 C C . PRO A 1 81 ? 0.854 18.204 -5.058 1.00 80.31 81 PRO A C 1
ATOM 667 O O . PRO A 1 81 ? 0.820 18.232 -3.831 1.00 80.31 81 PRO A O 1
ATOM 670 N N . HIS A 1 82 ? 1.740 17.456 -5.716 1.00 75.06 82 HIS A N 1
ATOM 671 C CA . HIS A 1 82 ? 2.609 16.491 -5.035 1.00 75.06 82 HIS A CA 1
ATOM 672 C C . HIS A 1 82 ? 3.555 17.122 -3.999 1.00 75.06 82 HIS A C 1
ATOM 674 O O . HIS A 1 82 ? 3.939 16.454 -3.046 1.00 75.06 82 HIS A O 1
ATOM 680 N N . ALA A 1 83 ? 3.929 18.394 -4.177 1.00 79.44 83 ALA A N 1
ATOM 681 C CA . ALA A 1 83 ? 4.827 19.117 -3.274 1.00 79.44 83 ALA A CA 1
ATOM 682 C C . ALA A 1 83 ? 4.197 19.416 -1.902 1.00 79.44 83 ALA A C 1
ATOM 684 O O . ALA A 1 83 ? 4.913 19.712 -0.952 1.00 79.44 83 ALA A O 1
ATOM 685 N N . THR A 1 84 ? 2.868 19.352 -1.803 1.00 83.62 84 THR A N 1
ATOM 686 C CA . THR A 1 84 ? 2.107 19.668 -0.587 1.00 83.62 84 THR A CA 1
ATOM 687 C C . THR A 1 84 ? 1.259 18.494 -0.103 1.00 83.62 84 THR A C 1
ATOM 689 O O . THR A 1 84 ? 0.463 18.659 0.819 1.00 83.62 84 THR A O 1
ATOM 692 N N . ALA A 1 85 ? 1.391 17.324 -0.734 1.00 86.06 85 ALA A N 1
ATOM 693 C CA . ALA A 1 85 ? 0.673 16.121 -0.347 1.00 86.06 85 ALA A CA 1
ATOM 694 C C . ALA A 1 85 ? 1.428 15.394 0.774 1.00 86.06 85 ALA A C 1
ATOM 696 O O . ALA A 1 85 ? 2.541 14.909 0.570 1.00 86.06 85 ALA A O 1
ATOM 697 N N . THR A 1 86 ? 0.794 15.291 1.938 1.00 92.69 86 THR A N 1
ATOM 698 C CA . THR A 1 86 ? 1.234 14.450 3.052 1.00 92.69 86 THR A CA 1
ATOM 699 C C . THR A 1 86 ? 0.400 13.181 3.051 1.00 92.69 86 THR A C 1
ATOM 701 O O . THR A 1 86 ? -0.790 13.209 3.368 1.00 92.69 86 THR A O 1
ATOM 704 N N . GLU A 1 87 ? 1.020 12.074 2.666 1.00 95.19 87 GLU A N 1
ATOM 705 C CA . GLU A 1 87 ? 0.380 10.765 2.643 1.00 95.19 87 GLU A CA 1
ATOM 706 C C . GLU A 1 87 ? 0.529 10.019 3.976 1.00 95.19 87 GLU A C 1
ATOM 708 O O . GLU A 1 87 ? 1.580 10.054 4.614 1.00 95.19 87 GLU A O 1
ATOM 713 N N . SER A 1 88 ? -0.516 9.306 4.389 1.00 97.31 88 SER A N 1
ATOM 714 C CA . SER A 1 88 ? -0.461 8.405 5.540 1.00 97.31 88 SER A CA 1
ATOM 715 C C . SER A 1 88 ? -1.482 7.281 5.419 1.00 97.31 88 SER A C 1
ATOM 717 O O . SER A 1 88 ? -2.455 7.373 4.672 1.00 97.31 88 SER A O 1
ATOM 719 N N . ILE A 1 89 ? -1.254 6.204 6.163 1.00 98.25 89 ILE A N 1
ATOM 720 C CA . ILE A 1 89 ? -2.257 5.172 6.425 1.00 98.25 89 ILE A CA 1
ATOM 721 C C . ILE A 1 89 ? -2.568 5.156 7.917 1.00 98.25 89 ILE A C 1
ATOM 723 O O . ILE A 1 89 ? -1.719 5.531 8.724 1.00 98.25 89 ILE A O 1
ATOM 727 N N . GLU A 1 90 ? -3.782 4.755 8.274 1.00 98.31 90 GLU A N 1
ATOM 728 C CA . GLU A 1 90 ? -4.244 4.724 9.660 1.00 98.31 90 GLU A CA 1
ATOM 729 C C . GLU A 1 90 ? -5.219 3.572 9.868 1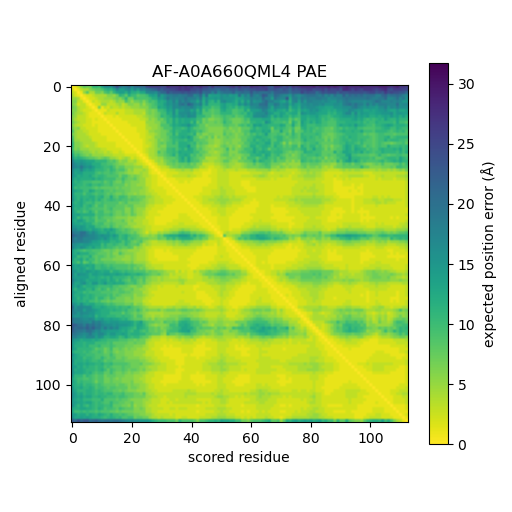.00 98.31 90 GLU A C 1
ATOM 731 O O . GLU A 1 90 ? -6.149 3.398 9.081 1.00 98.31 90 GLU A O 1
ATOM 736 N N . TRP A 1 91 ? -5.008 2.804 10.932 1.00 98.06 91 TRP A N 1
ATOM 737 C CA . TRP A 1 91 ? -5.950 1.786 11.375 1.00 98.06 91 TRP A CA 1
ATOM 738 C C . TRP A 1 91 ? -7.073 2.407 12.202 1.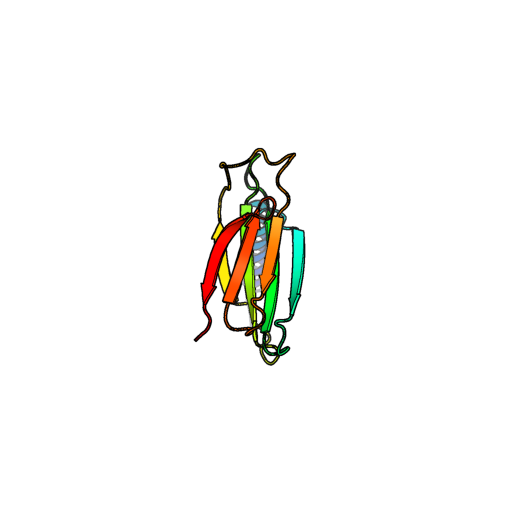00 98.06 91 TRP A C 1
ATOM 740 O O . TRP A 1 91 ? -6.832 3.280 13.038 1.00 98.06 91 TRP A O 1
ATOM 750 N N . ALA A 1 92 ? -8.293 1.922 12.003 1.00 97.62 92 ALA A N 1
ATOM 751 C CA . ALA A 1 92 ? -9.367 2.124 12.957 1.00 97.62 92 ALA A CA 1
ATOM 752 C C . ALA A 1 92 ? -9.017 1.462 14.303 1.00 97.62 92 ALA A C 1
ATOM 754 O O . ALA A 1 92 ? -8.322 0.444 14.316 1.00 97.62 92 ALA A O 1
ATOM 755 N N . PRO A 1 93 ? -9.521 1.992 15.434 1.00 97.25 93 PRO A N 1
ATOM 756 C CA . PRO A 1 93 ? -9.276 1.412 16.756 1.00 97.25 93 PRO A CA 1
ATOM 757 C C . PRO A 1 93 ? -9.750 -0.040 16.913 1.00 97.25 93 PRO A C 1
ATOM 759 O O . PRO A 1 93 ? -9.219 -0.760 17.753 1.00 97.25 93 PRO A O 1
ATOM 762 N N . ASP A 1 94 ? -10.739 -0.458 16.122 1.00 96.62 94 ASP A N 1
ATOM 763 C CA . ASP A 1 94 ? -11.281 -1.821 16.098 1.00 96.62 94 ASP A CA 1
ATOM 764 C C . ASP A 1 94 ? -10.386 -2.826 15.353 1.00 96.62 94 ASP A C 1
ATOM 766 O O . ASP A 1 94 ? -10.613 -4.023 15.460 1.00 96.62 94 ASP A O 1
ATOM 770 N N . SER A 1 95 ? -9.335 -2.372 14.658 1.00 96.38 95 SER A N 1
ATOM 771 C CA . SER A 1 95 ? -8.493 -3.190 13.765 1.00 96.38 95 SER A CA 1
ATOM 772 C C . SER A 1 95 ? -9.212 -3.756 12.531 1.00 96.38 95 SER A C 1
ATOM 774 O O . SER A 1 95 ? -8.595 -4.473 11.746 1.00 96.38 95 SER A O 1
ATOM 776 N N . GLU A 1 96 ? -10.476 -3.392 12.303 1.00 96.69 96 GLU A N 1
ATOM 777 C CA . GLU A 1 96 ? -11.299 -3.899 11.199 1.00 96.69 96 GLU A CA 1
ATOM 778 C C . GLU A 1 96 ? -11.215 -3.007 9.962 1.00 96.69 96 GLU A C 1
ATOM 780 O O . GLU A 1 96 ? -11.550 -3.436 8.864 1.00 96.69 96 GLU A O 1
ATOM 785 N N . ASN A 1 97 ? -10.754 -1.762 10.098 1.00 97.44 97 ASN A N 1
ATOM 786 C CA . ASN A 1 97 ? -10.674 -0.832 8.975 1.00 97.44 97 ASN A CA 1
ATOM 787 C C . ASN A 1 97 ? -9.288 -0.203 8.835 1.00 97.44 97 ASN A C 1
ATOM 789 O O . ASN A 1 97 ? -8.685 0.246 9.808 1.00 97.44 97 ASN A O 1
ATOM 793 N N . LEU A 1 98 ? -8.810 -0.097 7.597 1.00 98.38 98 LEU A N 1
ATOM 794 C CA . LEU A 1 98 ? -7.602 0.640 7.236 1.00 98.38 98 LEU A CA 1
ATOM 795 C C . LEU A 1 98 ? -7.965 1.803 6.317 1.00 98.38 98 LEU A C 1
ATOM 797 O O . LEU A 1 98 ? -8.602 1.617 5.282 1.00 98.38 98 LEU A O 1
ATOM 801 N N . PHE A 1 99 ? -7.506 3.002 6.659 1.00 98.38 99 PHE A N 1
ATOM 802 C CA . PHE A 1 99 ? -7.730 4.219 5.890 1.00 98.38 99 PHE A CA 1
ATOM 803 C C . PHE A 1 99 ? -6.454 4.669 5.195 1.00 98.38 99 PHE A C 1
ATOM 805 O O . PHE A 1 99 ? -5.383 4.707 5.796 1.00 98.38 99 PHE A O 1
ATOM 812 N N . PHE A 1 100 ? -6.588 5.103 3.945 1.00 98.06 100 PHE A N 1
ATOM 813 C CA . PHE A 1 100 ? -5.572 5.883 3.250 1.00 98.06 100 PHE A CA 1
ATOM 814 C C . PHE A 1 100 ? -5.944 7.358 3.293 1.00 98.06 100 PHE A C 1
ATOM 816 O O . PHE A 1 100 ? -7.047 7.732 2.877 1.00 98.06 100 PHE A O 1
ATOM 823 N N . LYS A 1 101 ? -5.030 8.196 3.783 1.00 97.38 101 LYS A N 1
ATOM 824 C CA . LYS A 1 101 ? -5.246 9.629 3.949 1.00 97.38 101 LYS A CA 1
ATOM 825 C C . LYS A 1 101 ? -4.234 10.441 3.147 1.00 97.38 101 LYS A C 1
ATOM 827 O O . LYS A 1 101 ? -3.047 10.121 3.103 1.00 97.38 101 LYS A O 1
ATOM 832 N N . ILE A 1 102 ? -4.715 11.531 2.555 1.00 95.69 102 ILE A N 1
ATOM 833 C CA . ILE A 1 102 ? -3.888 12.602 1.996 1.00 95.69 102 ILE A CA 1
ATOM 834 C C . ILE A 1 102 ? -4.270 13.891 2.715 1.00 95.69 102 ILE A C 1
ATOM 836 O O . ILE A 1 102 ? -5.448 14.243 2.778 1.00 95.69 102 ILE A O 1
ATOM 840 N N . ASN A 1 103 ? -3.285 14.594 3.277 1.00 94.56 103 ASN A N 1
ATOM 841 C CA . ASN A 1 103 ? -3.493 15.826 4.046 1.00 94.56 103 ASN A CA 1
ATOM 842 C C . ASN A 1 103 ? -4.530 15.651 5.170 1.00 94.56 103 ASN A C 1
ATOM 844 O O . ASN A 1 103 ? -5.391 16.502 5.384 1.00 94.56 103 ASN A O 1
ATOM 848 N N . GLY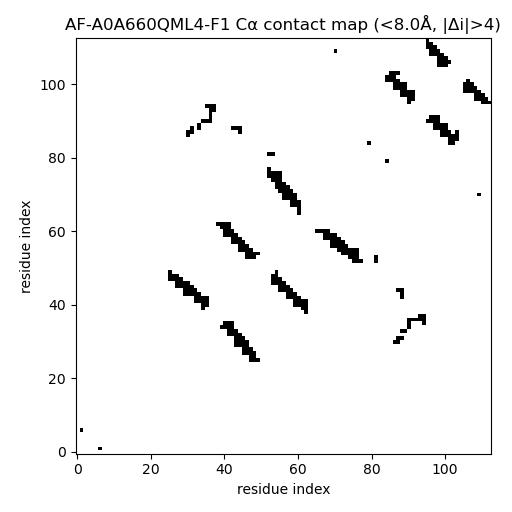 A 1 104 ? -4.491 14.499 5.845 1.00 94.25 104 GLY A N 1
ATOM 849 C CA . GLY A 1 104 ? -5.420 14.140 6.921 1.00 94.25 104 GLY A CA 1
ATOM 850 C C . GLY A 1 104 ? -6.826 13.730 6.466 1.00 94.25 104 GLY A C 1
ATOM 851 O O . GLY A 1 104 ? -7.597 13.234 7.283 1.00 94.25 104 GLY A O 1
ATOM 852 N N . THR A 1 105 ? -7.163 13.867 5.181 1.00 94.44 105 THR A N 1
ATOM 853 C CA . THR A 1 105 ? -8.469 13.466 4.635 1.00 94.44 105 THR A CA 1
ATOM 854 C C . THR A 1 105 ? -8.400 12.046 4.095 1.00 94.44 105 THR A C 1
ATOM 856 O O . THR A 1 105 ? -7.519 11.741 3.292 1.00 94.44 105 THR A O 1
ATOM 859 N N . SER A 1 106 ? -9.328 11.179 4.506 1.00 96.12 106 SER A N 1
ATOM 860 C CA . SER A 1 106 ? -9.430 9.831 3.940 1.00 96.12 106 SER A CA 1
ATOM 861 C C . SE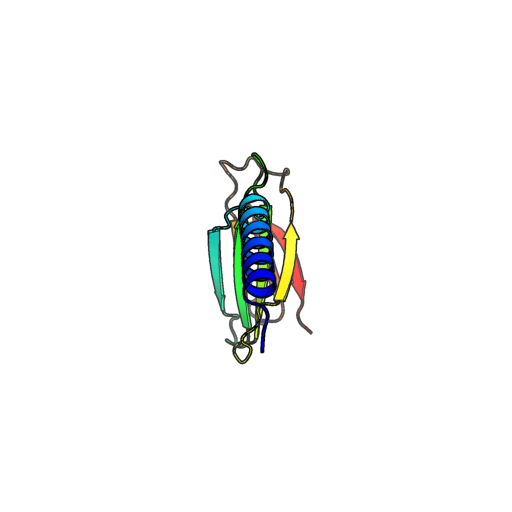R A 1 106 ? -9.911 9.894 2.493 1.00 96.12 106 SER A C 1
ATOM 863 O O . SER A 1 106 ? -10.931 10.512 2.198 1.00 96.12 106 SER A O 1
ATOM 865 N N . ILE A 1 107 ? -9.157 9.264 1.595 1.00 95.75 107 ILE A N 1
ATOM 866 C CA . ILE A 1 107 ? -9.494 9.162 0.167 1.00 95.75 107 ILE A CA 1
ATOM 867 C C . ILE A 1 107 ? -9.841 7.732 -0.250 1.00 95.75 107 ILE A C 1
ATOM 869 O O . ILE A 1 107 ? -10.302 7.506 -1.367 1.00 95.75 107 ILE A O 1
ATOM 873 N N . TRP A 1 108 ? -9.588 6.767 0.633 1.00 97.50 108 TRP A N 1
ATOM 874 C CA . TRP A 1 108 ? -9.894 5.358 0.448 1.00 97.50 108 TRP A CA 1
ATOM 875 C C . TRP A 1 108 ? -9.893 4.646 1.806 1.00 97.50 108 TRP A C 1
ATOM 877 O O . TRP A 1 108 ? -9.172 5.052 2.725 1.00 97.50 108 TRP A O 1
ATOM 887 N N . SER A 1 109 ? -10.671 3.573 1.911 1.00 97.38 109 SER A N 1
ATOM 888 C CA . SER A 1 109 ? -10.695 2.678 3.062 1.00 97.38 109 SER A CA 1
ATOM 889 C C . SER A 1 109 ? -10.853 1.223 2.627 1.00 97.38 109 SER A C 1
ATOM 891 O O . SER A 1 109 ? -11.351 0.935 1.537 1.00 97.38 109 SER A O 1
ATOM 893 N N . HIS A 1 110 ? -10.448 0.311 3.503 1.00 98.06 110 HIS A N 1
ATOM 894 C CA . HIS A 1 110 ? -10.694 -1.118 3.377 1.00 98.06 110 HIS A CA 1
ATOM 895 C C . HIS A 1 110 ? -11.187 -1.670 4.704 1.00 98.06 110 HIS A C 1
ATOM 897 O O . HIS A 1 110 ? -10.541 -1.437 5.724 1.00 98.06 110 HIS A O 1
ATOM 903 N N . ALA A 1 111 ? -12.312 -2.378 4.654 1.00 97.06 111 ALA A N 1
ATOM 904 C CA . ALA A 1 111 ? -12.841 -3.150 5.766 1.00 97.06 111 ALA A CA 1
ATOM 905 C C . ALA A 1 111 ? -12.357 -4.597 5.626 1.00 97.06 111 ALA A C 1
ATOM 907 O O . ALA A 1 111 ? -12.46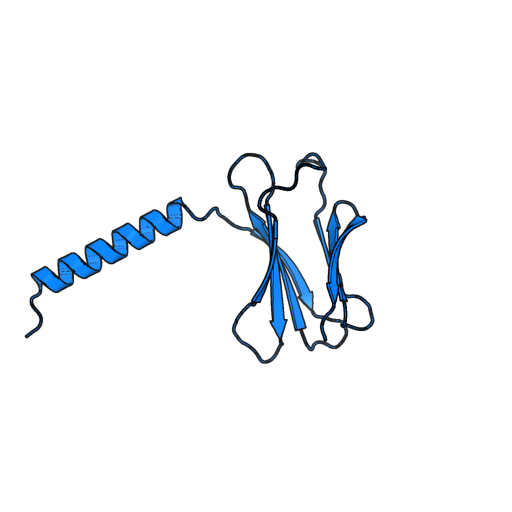9 -5.175 4.543 1.00 97.06 111 ALA A O 1
ATOM 908 N N . PHE A 1 112 ? -11.808 -5.145 6.701 1.00 93.19 112 PHE A N 1
ATOM 909 C CA . PHE A 1 112 ? -11.446 -6.548 6.831 1.00 93.19 112 PHE A CA 1
ATOM 910 C C . PHE A 1 112 ? -12.643 -7.299 7.422 1.00 93.19 112 PHE A C 1
ATOM 912 O O . PHE A 1 112 ? -13.279 -6.802 8.349 1.00 93.19 112 PHE A O 1
ATOM 919 N N . GLU A 1 113 ? -12.967 -8.454 6.841 1.00 79.44 113 GLU A N 1
ATOM 920 C CA . GLU A 1 113 ? -13.996 -9.378 7.349 1.00 79.44 113 GLU A CA 1
ATOM 921 C C . GLU A 1 113 ? -13.466 -10.270 8.478 1.00 79.44 113 GLU A C 1
ATOM 923 O O . GLU A 1 113 ? -12.252 -10.594 8.462 1.00 79.44 113 GLU A O 1
#

Sequence (113 aa):
MLDPKRLGFGIFTLFIVFVAFKILTPPSMEVALIDSPDGSKTARLRKFYYVSQPSYKIYYRETDKLVWECLLYLPSYTNTPHATATESIEWAPDSENLFFKINGTSIWSHAFE

Radius of gyration: 18.95 Å; Cα contacts (8 Å, |Δi|>4): 188; chains: 1; bounding box: 40×54×43 Å